Protein AF-A0A8T7BVA1-F1 (afdb_monomer_lite)

pLDDT: mean 93.42, std 4.89, range [69.0, 97.62]

Foldseek 3Di:
DDDPDADPPDGDDPPDDDDDAADCVVVVVVVVPDDPVRVVVCVVVVVGDHD

Radius of gyration: 16.62 Å; chains: 1; bounding box: 27×16×42 Å

Structure (mmCIF, N/CA/C/O backbone):
data_AF-A0A8T7BVA1-F1
#
_entry.id   AF-A0A8T7BVA1-F1
#
loop_
_atom_site.group_PDB
_atom_site.id
_atom_site.type_symbol
_atom_site.label_atom_id
_atom_site.label_alt_id
_atom_site.label_comp_id
_atom_site.label_asy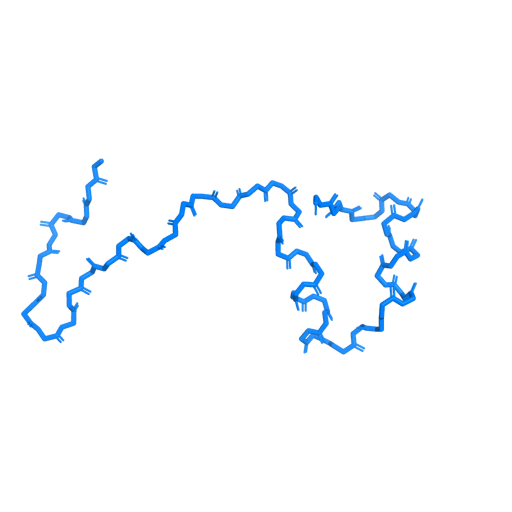m_id
_atom_site.label_entity_id
_atom_site.label_seq_id
_atom_site.pdbx_PDB_ins_code
_atom_site.Cartn_x
_atom_site.Cartn_y
_atom_site.Cartn_z
_atom_site.occupancy
_atom_site.B_iso_or_equiv
_atom_site.auth_seq_id
_atom_site.auth_comp_id
_atom_site.auth_asym_id
_atom_site.auth_atom_id
_atom_site.pdbx_PDB_model_num
ATOM 1 N N . LEU A 1 1 ? 1.559 6.243 20.417 1.00 69.00 1 LEU A N 1
ATOM 2 C CA . LEU A 1 1 ? 0.332 6.885 20.949 1.00 69.00 1 LEU A CA 1
ATOM 3 C C . LEU A 1 1 ? -0.865 6.191 20.296 1.00 69.00 1 LEU A C 1
ATOM 5 O O . LEU 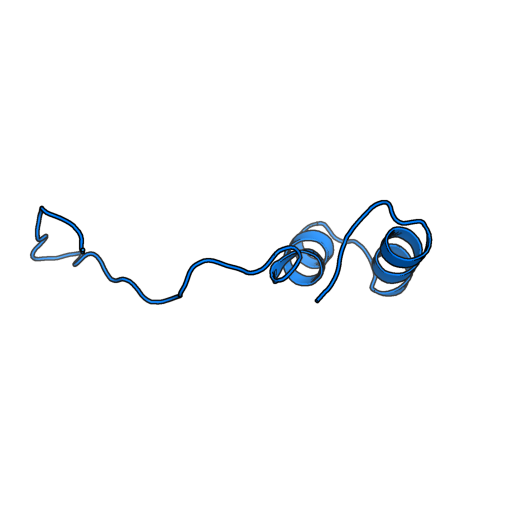A 1 1 ? -0.765 5.912 19.111 1.00 69.00 1 LEU A O 1
ATOM 9 N N . GLY A 1 2 ? -1.919 5.835 21.035 1.00 82.25 2 GLY A N 1
ATOM 10 C CA . GLY A 1 2 ? -3.088 5.109 20.500 1.00 82.25 2 GLY A CA 1
ATOM 11 C C . GLY A 1 2 ? -4.373 5.944 20.535 1.00 82.25 2 GLY A C 1
ATOM 12 O O . GLY A 1 2 ? -4.335 7.096 20.960 1.00 82.25 2 GLY A O 1
ATOM 13 N N . SER A 1 3 ? -5.512 5.363 20.132 1.00 87.75 3 SER A N 1
ATOM 14 C CA . SER A 1 3 ? -6.809 6.064 20.177 1.00 87.75 3 SER A CA 1
ATOM 15 C C . SER A 1 3 ? -7.152 6.520 21.610 1.00 87.75 3 SER A C 1
ATOM 17 O O . SER A 1 3 ? -7.101 5.678 22.523 1.00 87.75 3 SER A O 1
ATOM 19 N N . PRO A 1 4 ? -7.500 7.808 21.821 1.00 89.19 4 PRO A N 1
ATOM 20 C CA . PRO A 1 4 ? -7.793 8.367 23.142 1.00 89.19 4 PRO A CA 1
ATOM 21 C C . PRO A 1 4 ? -9.150 7.918 23.706 1.00 89.19 4 PRO A C 1
ATOM 23 O O . PRO A 1 4 ? -9.368 8.021 24.909 1.00 89.19 4 PRO A O 1
ATOM 26 N N . VAL A 1 5 ? -10.047 7.390 22.867 1.00 91.12 5 VAL A N 1
ATOM 27 C CA . VAL A 1 5 ? -11.371 6.887 23.263 1.00 91.12 5 VAL A CA 1
ATOM 28 C C . VAL A 1 5 ? -11.414 5.372 23.075 1.00 91.12 5 VAL A C 1
ATOM 30 O O . VAL A 1 5 ? -10.909 4.847 22.082 1.00 91.12 5 VAL A O 1
ATOM 33 N N . LYS A 1 6 ? -12.005 4.658 24.040 1.00 90.38 6 LYS A N 1
ATOM 34 C CA . LYS A 1 6 ? -12.176 3.199 24.001 1.00 90.38 6 LYS A CA 1
ATOM 35 C C . LYS A 1 6 ? -13.652 2.855 23.835 1.00 90.38 6 LYS A C 1
ATOM 37 O O . LYS A 1 6 ? -14.474 3.248 24.657 1.00 90.38 6 LYS A O 1
ATOM 42 N N . PHE A 1 7 ? -13.969 2.114 22.780 1.00 93.06 7 PHE A N 1
ATOM 43 C CA . PHE A 1 7 ? -15.308 1.592 22.526 1.00 93.06 7 PHE A CA 1
ATOM 44 C C . PHE A 1 7 ? -15.419 0.167 23.068 1.00 93.06 7 PHE A C 1
ATOM 46 O O . PHE A 1 7 ? -14.502 -0.631 22.891 1.00 93.06 7 PHE A O 1
ATOM 53 N N . SER A 1 8 ? -16.542 -0.156 23.710 1.00 92.06 8 SER A N 1
ATOM 54 C CA . SER A 1 8 ? -16.777 -1.477 24.306 1.00 92.06 8 SER A CA 1
ATOM 55 C C . SER A 1 8 ? -17.158 -2.554 23.286 1.00 92.06 8 SER A C 1
ATOM 57 O O . SER A 1 8 ? -16.772 -3.702 23.460 1.00 92.06 8 SER A O 1
ATOM 59 N N . HIS A 1 9 ? -17.893 -2.192 22.230 1.00 95.12 9 HIS A N 1
ATOM 60 C CA . HIS A 1 9 ? -18.385 -3.144 21.221 1.00 95.12 9 HIS A CA 1
ATOM 61 C C . HIS A 1 9 ? -17.530 -3.184 19.949 1.00 95.12 9 HIS A C 1
ATOM 63 O O . HIS A 1 9 ? -17.446 -4.223 19.305 1.00 95.12 9 HIS A O 1
ATOM 69 N N . THR A 1 10 ? -16.879 -2.072 19.594 1.00 93.38 10 THR A N 1
ATOM 70 C CA . THR A 1 10 ? -16.009 -1.964 18.409 1.00 93.38 10 THR A CA 1
ATOM 71 C C . THR A 1 10 ? -14.670 -1.325 18.788 1.00 93.38 10 THR A C 1
ATOM 73 O O . THR A 1 10 ? -14.434 -0.154 18.464 1.00 93.38 10 THR A O 1
ATOM 76 N N . PRO A 1 11 ? -13.815 -2.030 19.552 1.00 89.69 11 PRO A N 1
ATOM 77 C CA . PRO A 1 11 ? -12.526 -1.500 19.975 1.00 89.69 11 PRO A CA 1
ATOM 78 C C . PRO A 1 11 ? -11.712 -0.989 18.782 1.00 89.69 11 PRO A C 1
ATOM 80 O O . PRO A 1 11 ? -11.685 -1.604 17.721 1.00 89.69 11 PRO A O 1
ATOM 83 N N . THR A 1 12 ? -11.043 0.152 18.947 1.00 91.31 12 THR A N 1
ATOM 84 C CA . THR A 1 12 ? -10.110 0.638 17.926 1.00 91.31 12 THR A CA 1
ATOM 85 C C . THR A 1 12 ? -8.831 -0.183 17.986 1.00 91.31 12 THR A C 1
ATOM 87 O O . THR A 1 12 ? -8.136 -0.160 19.005 1.00 91.31 12 THR A O 1
ATOM 90 N N . GLU A 1 13 ? -8.494 -0.839 16.885 1.00 89.81 13 GLU A N 1
ATOM 91 C CA . GLU A 1 13 ? -7.288 -1.650 16.760 1.00 89.81 13 GLU A CA 1
ATOM 92 C C . GLU A 1 13 ? -6.298 -1.011 15.780 1.00 89.81 13 GLU A C 1
ATOM 94 O O . GLU A 1 13 ? -6.676 -0.510 14.720 1.00 89.81 13 GLU A O 1
ATOM 99 N N . ILE A 1 14 ? -5.013 -1.014 16.141 1.00 88.38 14 ILE A N 1
ATOM 100 C CA . ILE A 1 14 ? -3.920 -0.602 15.252 1.00 88.38 14 ILE A CA 1
ATOM 101 C C . ILE A 1 14 ? -3.299 -1.889 14.714 1.00 88.38 14 ILE A C 1
ATOM 103 O O . ILE A 1 14 ? -2.389 -2.446 15.321 1.00 88.38 14 ILE A O 1
ATOM 107 N N . ASN A 1 15 ? -3.848 -2.380 13.603 1.00 89.62 15 ASN A N 1
ATOM 1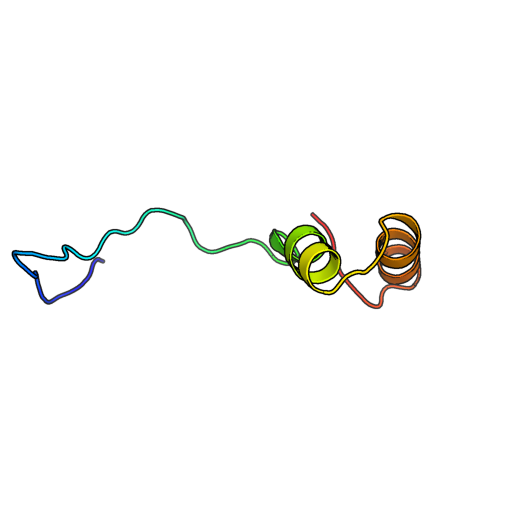08 C CA . ASN A 1 15 ? -3.518 -3.705 13.064 1.00 89.62 15 ASN A CA 1
ATOM 109 C C . ASN A 1 15 ? -2.380 -3.692 12.041 1.00 89.62 15 ASN A C 1
ATOM 111 O O . ASN A 1 15 ? -1.843 -4.743 11.702 1.00 89.62 15 ASN A O 1
ATOM 115 N N . ARG A 1 16 ? -2.018 -2.514 11.527 1.00 89.81 16 ARG A N 1
ATOM 116 C CA . ARG A 1 16 ? -0.971 -2.335 10.520 1.00 89.81 16 ARG A CA 1
ATOM 117 C C . ARG A 1 16 ? -0.182 -1.061 10.807 1.00 89.81 16 ARG A C 1
ATOM 119 O O . ARG A 1 16 ? -0.717 -0.115 11.390 1.00 89.81 16 ARG A O 1
ATOM 126 N N . GLY A 1 17 ? 1.095 -1.073 10.433 1.00 91.25 17 GLY A N 1
ATOM 127 C CA . GLY A 1 17 ? 1.944 0.115 10.452 1.00 91.25 17 GLY A CA 1
ATOM 128 C C . GLY A 1 17 ? 1.535 1.123 9.377 1.00 91.25 17 GLY A C 1
ATOM 129 O O . GLY A 1 17 ? 0.605 0.890 8.605 1.00 91.25 17 GLY A O 1
ATOM 130 N N . ALA A 1 18 ? 2.239 2.254 9.330 1.00 92.31 18 ALA A N 1
ATOM 131 C CA . ALA A 1 18 ? 2.123 3.156 8.192 1.00 92.31 18 ALA A CA 1
ATOM 132 C C . ALA A 1 18 ? 2.686 2.462 6.937 1.00 92.31 18 ALA A C 1
ATOM 134 O O . ALA A 1 18 ? 3.753 1.851 7.045 1.00 92.31 18 ALA A O 1
ATOM 135 N N . PRO A 1 19 ? 2.004 2.553 5.783 1.00 94.56 19 PRO A N 1
ATOM 136 C CA . PRO A 1 19 ? 2.484 1.933 4.557 1.00 94.56 19 PRO A CA 1
ATOM 137 C C . PRO A 1 19 ? 3.737 2.640 4.028 1.00 94.56 19 PRO A C 1
ATOM 139 O O . PRO A 1 19 ? 3.912 3.851 4.210 1.00 94.56 19 PRO A O 1
ATOM 142 N N . LEU A 1 20 ? 4.585 1.890 3.330 1.00 95.38 20 LEU A N 1
ATOM 143 C CA . LEU A 1 20 ? 5.668 2.421 2.511 1.00 95.38 20 LEU A CA 1
ATOM 144 C C . LEU A 1 20 ? 5.119 3.101 1.249 1.00 95.38 20 LEU A C 1
ATOM 146 O O . LEU A 1 20 ? 3.991 2.861 0.807 1.00 95.38 20 LEU A O 1
ATOM 150 N N . LEU A 1 21 ? 5.950 3.945 0.633 1.00 95.06 21 LEU A N 1
ATOM 151 C CA . LEU A 1 21 ? 5.647 4.516 -0.675 1.00 95.06 21 LEU A CA 1
ATOM 152 C C . LEU A 1 21 ? 5.550 3.386 -1.709 1.00 95.06 21 LEU A C 1
ATOM 154 O O . LEU A 1 21 ? 6.555 2.765 -2.029 1.00 95.06 21 LEU A O 1
ATOM 158 N N . GLY A 1 22 ? 4.347 3.149 -2.227 1.00 94.81 22 GLY A N 1
ATOM 159 C CA . GLY A 1 22 ? 4.093 2.134 -3.250 1.00 94.81 22 GLY A CA 1
ATOM 160 C C . GLY A 1 22 ? 3.604 0.774 -2.735 1.00 94.81 22 GLY A C 1
ATOM 161 O O . GLY A 1 22 ? 3.308 -0.089 -3.556 1.00 94.81 22 GLY A O 1
ATOM 162 N N . GLU A 1 23 ? 3.481 0.578 -1.412 1.00 96.25 23 GLU A N 1
ATOM 163 C CA . GLU A 1 23 ? 3.207 -0.738 -0.791 1.00 96.25 23 GLU A CA 1
ATOM 164 C C . GLU A 1 23 ? 1.928 -1.404 -1.306 1.00 96.25 23 GLU A C 1
ATOM 166 O O . GLU A 1 23 ? 1.906 -2.601 -1.569 1.00 96.25 23 GLU A O 1
ATOM 171 N N . HIS A 1 24 ? 0.874 -0.616 -1.514 1.00 96.31 24 HIS A N 1
ATOM 172 C CA . HIS A 1 24 ? -0.428 -1.126 -1.947 1.00 96.31 24 HIS A CA 1
ATOM 173 C C . HIS A 1 24 ? -0.783 -0.742 -3.389 1.00 96.31 24 HIS A C 1
ATOM 175 O O . HIS A 1 24 ? -1.906 -0.976 -3.823 1.00 96.31 24 HIS A O 1
ATOM 181 N N . THR A 1 25 ? 0.137 -0.153 -4.162 1.00 96.50 25 THR A N 1
ATOM 182 C CA . THR A 1 25 ? -0.173 0.320 -5.524 1.00 96.50 25 THR A CA 1
ATOM 183 C C . THR A 1 25 ? -0.662 -0.822 -6.422 1.00 96.50 25 THR A C 1
ATOM 185 O O . THR A 1 25 ? -1.664 -0.663 -7.113 1.00 96.50 25 THR A O 1
ATOM 188 N N . ARG A 1 26 ? 0.004 -1.987 -6.387 1.00 96.19 26 ARG A N 1
ATOM 189 C CA . ARG A 1 26 ? -0.388 -3.159 -7.191 1.00 96.19 26 ARG A CA 1
ATOM 190 C C . ARG A 1 26 ? -1.754 -3.711 -6.775 1.00 96.19 26 ARG A C 1
ATOM 192 O O . ARG A 1 26 ? -2.572 -3.992 -7.641 1.00 96.19 26 ARG A O 1
ATOM 199 N N . GLU A 1 27 ? -1.994 -3.838 -5.468 1.00 96.50 27 GLU A N 1
ATOM 200 C CA . GLU A 1 27 ? -3.268 -4.320 -4.909 1.00 96.50 27 GLU A CA 1
ATOM 201 C C . GLU A 1 27 ? -4.429 -3.439 -5.380 1.00 96.50 27 GLU A C 1
ATOM 203 O O . GLU A 1 27 ? -5.367 -3.931 -6.001 1.00 96.50 27 GLU A O 1
ATOM 208 N N . ILE A 1 28 ? -4.304 -2.123 -5.194 1.00 96.69 28 ILE A N 1
ATOM 209 C CA . ILE A 1 28 ? -5.348 -1.165 -5.559 1.00 96.69 28 ILE A CA 1
ATOM 210 C C . ILE A 1 28 ? -5.580 -1.134 -7.075 1.00 96.69 28 ILE A C 1
ATOM 212 O O . ILE A 1 28 ? -6.726 -1.175 -7.514 1.00 96.69 28 ILE A O 1
ATOM 216 N N . LEU A 1 29 ? -4.531 -1.096 -7.904 1.00 96.19 29 LEU A N 1
ATOM 217 C CA . LEU A 1 29 ? -4.704 -1.104 -9.364 1.00 96.19 29 LEU A CA 1
ATOM 218 C C . LEU A 1 29 ? -5.359 -2.403 -9.861 1.00 96.19 29 LEU A C 1
ATOM 220 O O . LEU A 1 29 ? -6.217 -2.352 -10.743 1.00 96.19 29 LEU A O 1
ATOM 224 N N . GLY A 1 30 ? -5.027 -3.547 -9.259 1.00 96.56 30 GLY A N 1
ATOM 225 C CA . GLY A 1 30 ? -5.688 -4.818 -9.550 1.00 96.56 30 GLY A CA 1
AT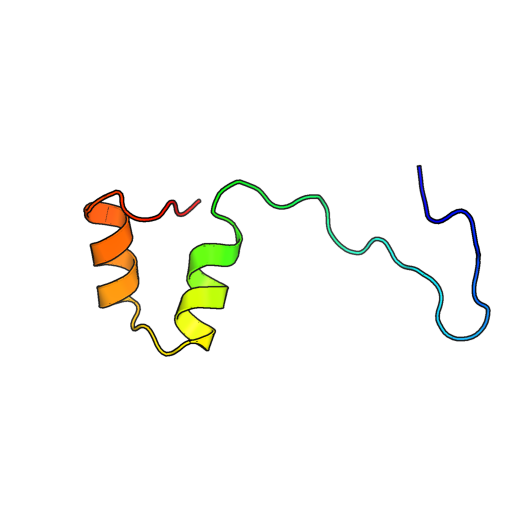OM 226 C C . GLY A 1 30 ? -7.183 -4.803 -9.209 1.00 96.56 30 GLY A C 1
ATOM 227 O O . GLY A 1 30 ? -7.995 -5.272 -10.005 1.00 96.56 30 GLY A O 1
ATOM 228 N N . GLU A 1 31 ? -7.576 -4.195 -8.084 1.00 97.62 31 GLU A N 1
ATOM 229 C CA . GLU A 1 31 ? -8.993 -4.010 -7.723 1.00 97.62 31 GLU A CA 1
ATOM 230 C C . GLU A 1 31 ? -9.760 -3.154 -8.743 1.00 97.62 31 GLU A C 1
ATOM 232 O O . GLU A 1 31 ? -10.947 -3.384 -8.983 1.00 97.62 31 GLU A O 1
ATOM 237 N N . PHE A 1 32 ? -9.082 -2.202 -9.390 1.00 96.62 32 PHE A N 1
ATOM 238 C CA . PHE A 1 32 ? -9.648 -1.388 -10.469 1.00 96.62 32 PHE A CA 1
ATOM 239 C C . PHE A 1 32 ? -9.627 -2.071 -11.847 1.00 96.62 32 PHE A C 1
ATOM 241 O O . PHE A 1 32 ? -10.105 -1.487 -12.820 1.00 96.62 32 PHE A O 1
ATOM 248 N N . GLY A 1 33 ? -9.136 -3.311 -11.937 1.00 96.75 33 GLY A N 1
ATOM 249 C CA . GLY A 1 33 ? -9.166 -4.118 -13.157 1.00 96.75 33 GLY A CA 1
A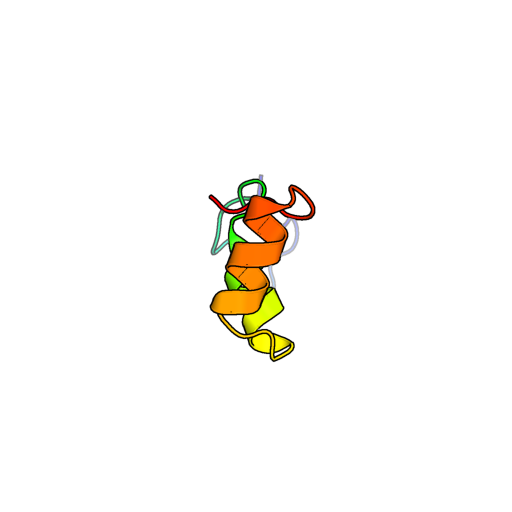TOM 250 C C . GLY A 1 33 ? -7.964 -3.932 -14.083 1.00 96.75 33 GLY A C 1
ATOM 251 O O . GLY A 1 33 ? -8.025 -4.385 -15.225 1.00 96.75 33 GLY A O 1
ATOM 252 N N . TYR A 1 34 ? -6.885 -3.301 -13.613 1.00 96.69 34 TYR A N 1
ATOM 253 C CA . TYR A 1 34 ? -5.623 -3.282 -14.349 1.00 96.69 34 TYR A CA 1
ATOM 254 C C . TYR A 1 34 ? -4.989 -4.672 -14.324 1.00 96.69 34 TYR A C 1
ATOM 256 O O . TYR A 1 34 ? -4.905 -5.323 -13.282 1.00 96.69 34 TYR A O 1
ATOM 264 N N . SER A 1 35 ? -4.519 -5.123 -15.481 1.00 96.75 35 SER A N 1
ATOM 265 C CA . SER A 1 35 ? -3.723 -6.341 -15.592 1.00 96.75 35 SER A CA 1
ATOM 266 C C . SER A 1 35 ? -2.306 -6.125 -15.059 1.00 96.75 35 SER A C 1
ATOM 268 O O . SER A 1 35 ? -1.777 -5.013 -15.093 1.00 96.75 35 SER A O 1
ATOM 270 N N . ASP A 1 36 ? -1.640 -7.208 -14.648 1.00 95.94 36 ASP A N 1
ATOM 271 C CA . ASP A 1 36 ? -0.239 -7.148 -14.210 1.00 95.94 36 ASP A CA 1
ATOM 272 C C . ASP A 1 36 ? 0.666 -6.503 -15.273 1.00 95.94 36 ASP A C 1
ATOM 274 O O . ASP A 1 36 ? 1.561 -5.733 -14.949 1.00 95.94 36 ASP A O 1
ATOM 278 N N . ILE A 1 37 ? 0.391 -6.750 -16.559 1.00 97.25 37 ILE A N 1
ATOM 279 C CA . ILE A 1 37 ? 1.166 -6.189 -17.674 1.00 97.25 37 ILE A CA 1
ATOM 280 C C . ILE A 1 37 ? 1.037 -4.659 -17.726 1.00 97.25 37 ILE A C 1
ATOM 282 O O . ILE A 1 37 ? 2.030 -3.969 -17.953 1.00 97.25 37 ILE A O 1
ATOM 286 N N . GLU A 1 38 ? -0.164 -4.119 -17.512 1.00 97.19 38 GLU A N 1
ATOM 287 C CA . GLU A 1 38 ? -0.394 -2.670 -17.493 1.00 97.19 38 GLU A CA 1
ATOM 288 C C . GLU A 1 38 ? 0.260 -2.018 -16.273 1.00 97.19 38 GLU A C 1
ATOM 290 O O . GLU A 1 38 ? 0.866 -0.956 -16.399 1.00 97.19 38 GLU A O 1
ATOM 295 N N . ILE A 1 39 ? 0.196 -2.667 -15.108 1.00 96.56 39 ILE A N 1
ATOM 296 C CA . ILE A 1 39 ? 0.829 -2.177 -13.876 1.00 96.56 39 ILE A CA 1
ATOM 297 C C . ILE A 1 39 ? 2.352 -2.111 -14.044 1.00 96.56 39 ILE A C 1
ATOM 299 O O . ILE A 1 39 ? 2.964 -1.091 -13.726 1.00 96.56 39 ILE A O 1
ATOM 303 N N . GLU A 1 40 ? 2.971 -3.158 -14.593 1.00 97.12 40 GLU A N 1
ATOM 304 C CA . GLU A 1 40 ? 4.413 -3.164 -14.861 1.00 97.12 40 GLU A CA 1
ATOM 305 C C . GLU A 1 40 ? 4.806 -2.112 -15.912 1.00 97.12 40 GLU A C 1
ATOM 307 O O . GLU A 1 40 ? 5.845 -1.463 -15.778 1.00 97.12 40 GLU A O 1
ATOM 312 N N . ALA A 1 41 ? 3.968 -1.874 -16.928 1.00 97.25 41 ALA A N 1
ATOM 313 C CA . ALA A 1 41 ? 4.210 -0.825 -17.918 1.00 97.25 41 ALA A CA 1
ATOM 314 C C . ALA A 1 41 ? 4.192 0.582 -17.293 1.00 97.25 41 ALA A C 1
ATOM 316 O O . ALA A 1 41 ? 5.067 1.393 -17.595 1.00 97.25 41 ALA A O 1
ATOM 317 N N . LEU A 1 42 ? 3.245 0.856 -16.390 1.00 96.25 42 LEU A N 1
ATOM 318 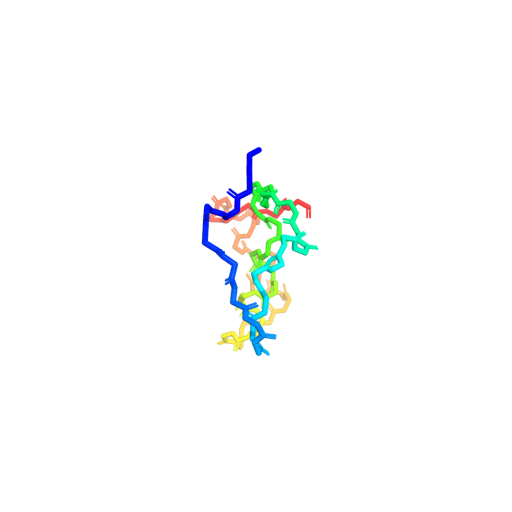C CA . LEU A 1 42 ? 3.162 2.120 -15.649 1.00 96.25 42 LEU A CA 1
ATOM 319 C C . LEU A 1 42 ? 4.372 2.319 -14.726 1.00 96.25 42 LEU A C 1
ATOM 321 O O . LEU A 1 42 ? 4.917 3.420 -14.634 1.00 96.25 42 LEU A O 1
ATOM 325 N N . ALA A 1 43 ? 4.822 1.253 -14.061 1.00 96.12 43 ALA A N 1
ATOM 326 C CA . ALA A 1 43 ? 6.009 1.306 -13.213 1.00 96.12 43 ALA A CA 1
ATOM 327 C C . ALA A 1 43 ? 7.279 1.560 -14.040 1.00 96.12 43 ALA A C 1
ATOM 329 O O . ALA A 1 43 ? 8.104 2.395 -13.672 1.00 96.12 43 ALA A O 1
ATOM 330 N N . ALA A 1 44 ? 7.412 0.901 -15.195 1.00 96.75 44 ALA A N 1
ATOM 331 C CA . ALA A 1 44 ? 8.530 1.098 -16.115 1.00 96.75 44 ALA A CA 1
ATOM 332 C C . ALA A 1 44 ? 8.550 2.502 -16.748 1.00 96.75 44 ALA A C 1
ATOM 334 O O . ALA A 1 44 ? 9.626 3.042 -17.004 1.00 96.75 44 ALA A O 1
ATOM 335 N N . ALA A 1 45 ? 7.377 3.100 -16.979 1.00 96.75 45 ALA A N 1
ATOM 336 C CA . ALA A 1 45 ? 7.241 4.481 -17.442 1.00 96.75 45 ALA A CA 1
ATOM 337 C C . ALA A 1 45 ? 7.594 5.520 -16.358 1.00 96.75 45 ALA A C 1
ATOM 339 O O . ALA A 1 45 ? 7.861 6.676 -16.683 1.00 96.75 45 ALA A O 1
ATOM 340 N N . GLY A 1 46 ? 7.638 5.111 -15.084 1.00 94.19 46 GLY A N 1
ATOM 341 C CA . GLY A 1 46 ? 7.861 5.999 -13.943 1.00 94.19 46 GLY A CA 1
ATOM 342 C C . GLY A 1 46 ? 6.605 6.744 -13.480 1.00 94.19 46 GLY A C 1
ATOM 343 O O . GLY A 1 46 ? 6.717 7.664 -12.671 1.00 94.19 46 GLY A O 1
ATOM 344 N N . ASP A 1 47 ? 5.424 6.346 -13.963 1.00 96.00 47 ASP A N 1
ATOM 345 C CA . ASP A 1 47 ? 4.137 6.944 -13.582 1.00 96.00 47 ASP A CA 1
ATOM 346 C C . ASP A 1 47 ? 3.713 6.526 -12.166 1.00 96.00 47 ASP A C 1
ATOM 348 O O . ASP A 1 47 ? 3.000 7.255 -11.473 1.00 96.00 47 ASP A O 1
ATOM 352 N N . ILE A 1 48 ? 4.162 5.346 -11.727 1.00 95.62 48 ILE A N 1
ATOM 353 C CA . ILE A 1 48 ? 3.882 4.780 -10.406 1.00 95.62 48 ILE A CA 1
ATOM 354 C C . ILE A 1 48 ? 5.141 4.179 -9.777 1.00 95.62 48 ILE A C 1
ATOM 356 O O . ILE A 1 48 ? 6.105 3.841 -10.461 1.00 95.62 48 ILE A O 1
ATOM 360 N N . ILE A 1 49 ? 5.106 4.008 -8.455 1.00 94.38 49 ILE A N 1
ATOM 361 C CA . ILE A 1 49 ? 6.161 3.349 -7.678 1.00 94.38 49 ILE A CA 1
ATOM 362 C C . ILE A 1 49 ? 5.601 2.058 -7.081 1.00 94.38 49 ILE A C 1
ATOM 364 O O . ILE A 1 49 ? 4.497 2.046 -6.523 1.00 94.38 49 ILE A O 1
ATOM 368 N N . LEU A 1 50 ? 6.398 0.997 -7.189 1.00 90.69 50 LEU A N 1
ATOM 369 C CA . LEU A 1 50 ? 6.179 -0.314 -6.590 1.00 90.69 50 LEU A CA 1
ATOM 370 C C . LEU A 1 50 ? 7.362 -0.604 -5.653 1.00 90.69 50 LEU A C 1
ATOM 372 O O . LEU A 1 50 ? 8.503 -0.293 -6.002 1.00 90.69 50 LEU A O 1
ATOM 376 N N . VAL A 1 51 ? 7.083 -1.172 -4.481 1.00 85.38 51 VAL A N 1
ATOM 377 C CA . VAL A 1 51 ? 8.084 -1.669 -3.515 1.00 85.38 51 VAL A CA 1
ATOM 378 C C . VAL A 1 51 ? 8.011 -3.180 -3.379 1.00 85.38 51 VAL A C 1
ATOM 380 O O . VAL A 1 51 ? 6.939 -3.752 -3.684 1.00 85.38 51 VAL A O 1
#

Secondary structure (DSSP, 8-state):
---SS--SSS-----S-PPPTTTTHHHHHHHTT--HHHHHHHHHHTSS---

Sequence (51 aa):
LGSPVKFSHTPTEINRGAPLLGEHTREILGEFGYSDIEIEALAAAGDIILV